Protein AF-A0A1G2UG38-F1 (afdb_monomer)

Foldseek 3Di:
DPPPVVVVVVVVVVVVVVLVVVCVPVLSVLVVVLVVLVVVLVVQDPPVVLVVVCVPDPDNVVSVVVVLVPDDPVNNVSVVVNVVSVVVNVVVVVVVVVVVVVVD

Sequence (104 aa):
MINLTMKSRIMFGVYLVCFMRKLKNPFIAESFVLLVLASVLIYFVSIPSVLINMSTSESFYSYFMSAFFDTELLVQSSVVLTAVTILFFVRNISLYTVLRQRLN

Secondary structure (DSSP, 8-state):
--HHHHHHHHHHHHHHHHHHHHTTSHHHHHHHHHHHHHHHHHHHS-HHHHHHHHHH-S-HHHHHHHHHHTS-HHHHHHHHHHHHHHHHHHHHHHHHHHHHHHH-

Organism: NCBI:txid1802769

Structure (mmCIF, N/CA/C/O backbone):
data_AF-A0A1G2UG38-F1
#
_entry.id   AF-A0A1G2UG38-F1
#
loop_
_atom_site.group_PDB
_atom_site.id
_atom_site.type_symbol
_atom_site.label_atom_id
_atom_site.label_alt_id
_atom_site.label_comp_id
_atom_site.label_asym_id
_atom_site.label_entity_id
_atom_site.label_seq_id
_atom_site.pdbx_PDB_ins_code
_atom_site.Cartn_x
_atom_site.Cartn_y
_atom_site.Cartn_z
_atom_site.occupancy
_atom_site.B_iso_or_equiv
_atom_site.auth_seq_id
_atom_site.auth_comp_id
_atom_site.auth_asym_id
_atom_site.auth_atom_id
_atom_site.pdbx_PDB_model_num
ATOM 1 N N . MET A 1 1 ? 15.444 -13.333 37.230 1.00 49.00 1 MET A N 1
ATOM 2 C CA . MET A 1 1 ? 15.373 -12.936 35.800 1.00 49.00 1 MET A CA 1
ATOM 3 C C . MET A 1 1 ? 14.108 -13.396 35.049 1.00 49.00 1 MET A C 1
ATOM 5 O O . MET A 1 1 ? 13.982 -13.075 33.879 1.00 49.00 1 MET A O 1
ATOM 9 N N . ILE A 1 2 ? 13.125 -14.048 35.693 1.00 53.47 2 ILE A N 1
ATOM 10 C CA . ILE A 1 2 ? 11.905 -14.589 35.037 1.00 53.47 2 ILE A CA 1
ATOM 11 C C . ILE A 1 2 ? 10.775 -13.538 34.880 1.00 53.47 2 ILE A C 1
ATOM 13 O O . ILE A 1 2 ? 9.844 -13.706 34.100 1.00 53.47 2 ILE A O 1
ATOM 17 N N . ASN A 1 3 ? 10.873 -12.403 35.580 1.00 61.34 3 ASN A N 1
ATOM 18 C CA . ASN A 1 3 ? 9.794 -11.411 35.673 1.00 61.34 3 ASN A CA 1
ATOM 19 C C . ASN A 1 3 ? 9.655 -10.516 34.414 1.00 61.34 3 ASN A C 1
ATOM 21 O O . ASN A 1 3 ? 8.554 -10.141 34.020 1.00 61.34 3 ASN A O 1
ATOM 25 N N . LEU A 1 4 ? 10.761 -10.210 33.724 1.00 63.59 4 LEU A N 1
ATOM 26 C CA . LEU A 1 4 ? 10.756 -9.305 32.562 1.00 63.59 4 LEU A CA 1
ATOM 27 C C . LEU A 1 4 ? 10.068 -9.911 31.326 1.00 63.59 4 LEU A C 1
ATOM 29 O O . LEU A 1 4 ? 9.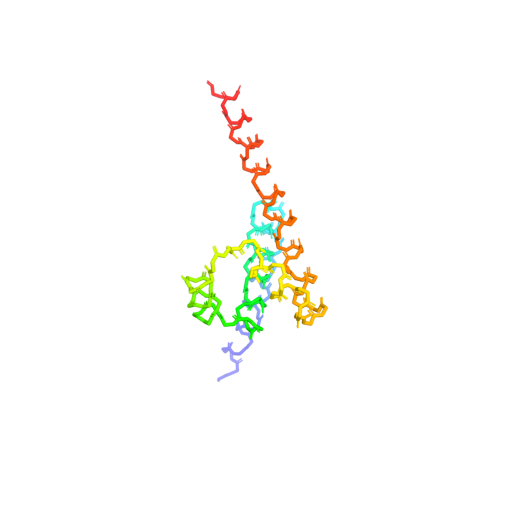329 -9.215 30.629 1.00 63.59 4 LEU A O 1
ATOM 33 N N . THR A 1 5 ? 10.262 -11.207 31.074 1.00 69.88 5 THR A N 1
ATOM 34 C CA . THR A 1 5 ? 9.689 -11.902 29.910 1.00 69.88 5 THR A CA 1
ATOM 35 C C . THR A 1 5 ? 8.183 -12.132 30.057 1.00 69.88 5 THR A C 1
ATOM 37 O O . THR A 1 5 ? 7.440 -11.926 29.096 1.00 69.88 5 THR A O 1
ATOM 40 N N . MET A 1 6 ? 7.702 -12.468 31.261 1.00 71.75 6 MET A N 1
ATOM 41 C CA . MET A 1 6 ? 6.262 -12.548 31.548 1.00 71.75 6 MET A CA 1
ATOM 42 C C . MET A 1 6 ? 5.576 -11.182 31.457 1.00 71.75 6 MET A C 1
ATOM 44 O O . MET A 1 6 ? 4.547 -11.055 30.794 1.00 71.75 6 MET A O 1
ATOM 48 N N . LYS A 1 7 ? 6.162 -10.142 32.066 1.00 72.06 7 LYS A N 1
ATOM 49 C CA . LYS A 1 7 ? 5.617 -8.777 32.029 1.00 72.06 7 LYS A CA 1
ATOM 50 C C . LYS A 1 7 ? 5.512 -8.239 30.596 1.00 72.06 7 LYS A C 1
ATOM 52 O O . LYS A 1 7 ? 4.511 -7.614 30.257 1.00 72.06 7 LYS A O 1
ATOM 57 N N . SER A 1 8 ? 6.504 -8.529 29.749 1.00 76.94 8 SER A N 1
ATOM 58 C CA . SER A 1 8 ? 6.496 -8.177 28.321 1.00 76.94 8 SER A CA 1
ATOM 59 C C . SER A 1 8 ? 5.338 -8.837 27.558 1.00 76.94 8 SER A C 1
ATOM 61 O O . SER A 1 8 ? 4.585 -8.147 26.872 1.00 76.94 8 SER A O 1
ATOM 63 N N . ARG A 1 9 ? 5.115 -10.147 27.742 1.00 78.31 9 ARG A N 1
ATOM 64 C CA . ARG A 1 9 ? 3.991 -10.860 27.105 1.00 78.31 9 ARG A CA 1
ATOM 65 C C . ARG A 1 9 ? 2.627 -10.312 27.522 1.00 78.31 9 ARG A C 1
ATOM 67 O O . ARG A 1 9 ? 1.760 -10.133 26.670 1.00 78.31 9 ARG A O 1
ATOM 74 N N . ILE A 1 10 ? 2.442 -10.020 28.811 1.00 81.31 10 ILE A N 1
ATOM 75 C CA . ILE A 1 10 ? 1.187 -9.448 29.320 1.00 81.31 10 ILE A CA 1
ATOM 76 C C . ILE A 1 10 ? 0.968 -8.047 28.735 1.00 81.31 10 ILE A C 1
ATOM 78 O O . ILE A 1 10 ? -0.126 -7.750 28.257 1.00 81.31 10 ILE A O 1
ATOM 82 N N . MET A 1 11 ? 2.007 -7.205 28.698 1.00 85.00 11 MET A N 1
ATOM 83 C CA . MET A 1 11 ? 1.909 -5.878 28.085 1.00 85.00 11 MET A CA 1
ATOM 84 C C . MET A 1 11 ? 1.586 -5.942 26.593 1.00 85.00 11 MET A C 1
ATOM 86 O O . MET A 1 11 ? 0.740 -5.177 26.138 1.00 8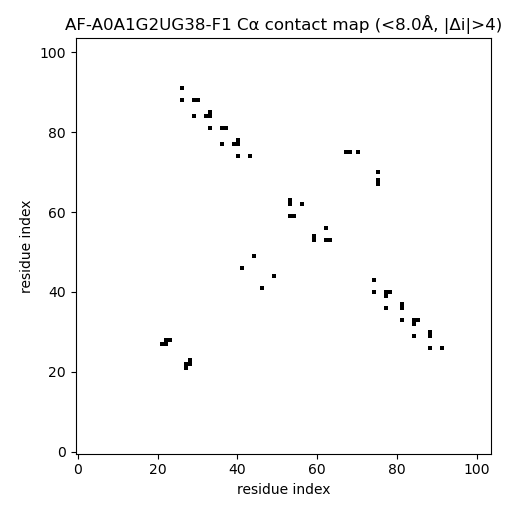5.00 11 MET A O 1
ATOM 90 N N . PHE A 1 12 ? 2.183 -6.871 25.842 1.00 84.75 12 PHE A N 1
ATOM 91 C CA . PHE A 1 12 ? 1.843 -7.075 24.434 1.00 84.75 12 PHE A CA 1
ATOM 92 C C . PHE A 1 12 ? 0.352 -7.386 24.255 1.00 84.75 12 PHE A C 1
ATOM 94 O O . PHE A 1 12 ? -0.300 -6.754 23.431 1.00 84.75 12 PHE A O 1
ATOM 101 N N . GLY A 1 13 ? -0.217 -8.272 25.081 1.00 83.06 13 GLY A N 1
ATOM 102 C CA . GLY A 1 13 ? -1.652 -8.575 25.058 1.00 83.06 13 GLY A CA 1
ATOM 103 C C . GLY A 1 13 ? -2.537 -7.355 25.345 1.00 83.06 13 GLY A C 1
ATOM 104 O O . GLY A 1 13 ? -3.503 -7.109 24.623 1.00 83.06 13 GLY A O 1
ATOM 105 N N . VAL A 1 14 ? -2.185 -6.542 26.347 1.00 85.44 14 VAL A N 1
ATOM 106 C CA . VAL A 1 14 ?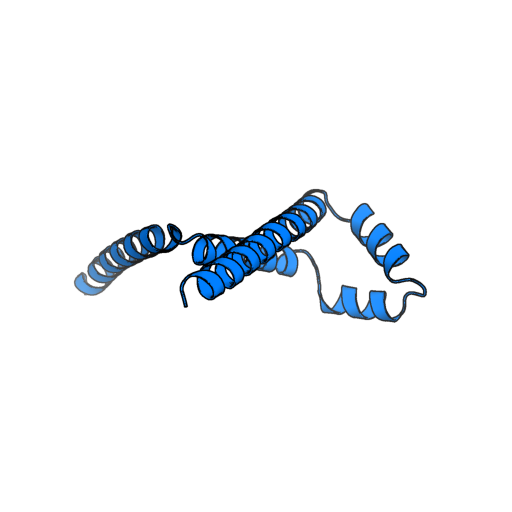 -2.918 -5.303 26.674 1.00 85.44 14 VAL A CA 1
ATOM 107 C C . VAL A 1 14 ? -2.840 -4.291 25.528 1.00 85.44 14 VAL A C 1
ATOM 109 O O . VAL A 1 14 ? -3.859 -3.699 25.161 1.00 85.44 14 VAL A O 1
ATOM 112 N N . TYR A 1 15 ? -1.663 -4.119 24.920 1.00 87.25 15 TYR A N 1
ATOM 113 C CA . TYR A 1 15 ? -1.500 -3.253 23.754 1.00 87.25 15 TYR A CA 1
ATOM 114 C C . TYR A 1 15 ? -2.298 -3.752 22.553 1.00 87.25 15 TYR A C 1
ATOM 116 O O . TYR A 1 15 ? -2.943 -2.943 21.893 1.00 87.25 15 TYR A O 1
ATOM 124 N N . LEU A 1 16 ? -2.327 -5.063 22.312 1.00 83.56 16 LEU A N 1
ATOM 125 C CA . LEU A 1 16 ? -3.078 -5.672 21.216 1.00 83.56 16 LEU A CA 1
ATOM 126 C C . LEU A 1 16 ? -4.585 -5.432 21.388 1.00 83.56 16 LEU A C 1
ATOM 128 O O . LEU A 1 16 ? -5.242 -4.954 20.467 1.00 83.56 16 LEU A O 1
ATOM 132 N N . VAL A 1 17 ? -5.130 -5.632 22.592 1.00 84.81 17 VAL A N 1
ATOM 133 C CA . VAL A 1 17 ? -6.546 -5.339 22.890 1.00 84.81 17 VAL A CA 1
ATOM 134 C C . VAL A 1 17 ? -6.859 -3.845 22.747 1.00 84.81 17 VAL A C 1
ATOM 136 O O . VAL A 1 17 ? -7.891 -3.477 22.181 1.00 84.81 17 VAL A O 1
ATOM 139 N N . CYS A 1 18 ? -5.979 -2.964 23.229 1.00 80.12 18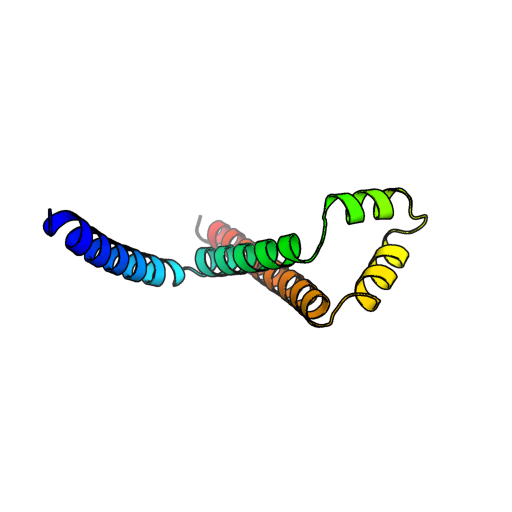 CYS A N 1
ATOM 140 C CA . CYS A 1 18 ? -6.134 -1.516 23.069 1.00 80.12 18 CYS A CA 1
ATOM 141 C C . CYS A 1 18 ? -6.104 -1.100 21.587 1.00 80.12 18 CYS A C 1
ATOM 143 O O . CYS A 1 18 ? -6.930 -0.300 21.145 1.00 80.12 18 CYS A O 1
ATOM 145 N N . PHE A 1 19 ? -5.209 -1.698 20.801 1.00 77.69 19 PHE A N 1
ATOM 146 C CA . PHE A 1 19 ? -5.110 -1.502 19.359 1.00 77.69 19 PHE A CA 1
ATOM 147 C C . PHE A 1 19 ? -6.383 -1.962 18.636 1.00 77.69 19 PHE A C 1
ATOM 149 O O . PHE A 1 19 ? -6.967 -1.185 17.882 1.00 77.69 19 PHE A O 1
ATOM 156 N N . MET A 1 20 ? -6.902 -3.154 18.952 1.00 77.94 20 MET A N 1
ATOM 157 C CA . MET A 1 20 ? -8.173 -3.644 18.401 1.00 77.94 20 MET A CA 1
ATOM 158 C C . MET A 1 20 ? -9.357 -2.729 18.731 1.00 77.94 20 MET A C 1
ATOM 160 O O . MET A 1 20 ? -10.250 -2.550 17.907 1.00 77.94 20 MET A O 1
ATOM 164 N N . ARG A 1 21 ? -9.372 -2.102 19.913 1.00 75.81 21 ARG A N 1
ATOM 165 C CA . ARG A 1 21 ? -10.400 -1.106 20.257 1.00 75.81 21 ARG A CA 1
ATOM 166 C C . ARG A 1 21 ? -10.271 0.170 19.427 1.00 75.81 21 ARG A C 1
ATOM 168 O O . ARG A 1 21 ? -11.294 0.720 19.031 1.00 75.81 21 ARG A O 1
ATOM 175 N N . LYS A 1 22 ? -9.050 0.628 19.136 1.00 68.94 22 LYS A N 1
ATOM 176 C CA . LYS A 1 22 ? -8.804 1.806 18.286 1.00 68.94 22 LYS A CA 1
ATOM 177 C C . LYS A 1 22 ? -9.132 1.560 16.812 1.00 68.94 22 LYS A C 1
ATOM 179 O O . LYS A 1 22 ? -9.605 2.480 16.156 1.00 68.94 22 LYS A O 1
ATOM 184 N N . LEU A 1 23 ? -8.986 0.326 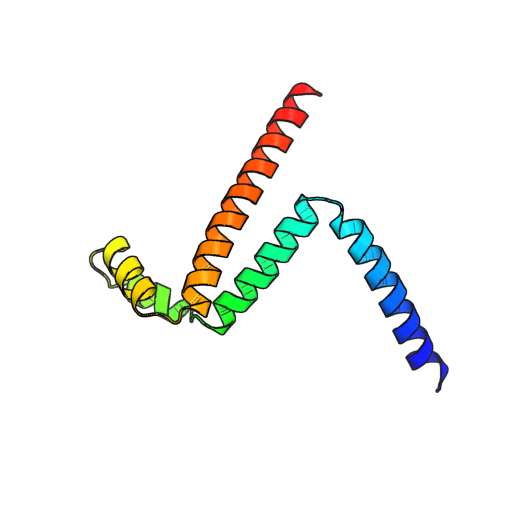16.325 1.00 67.88 23 LEU A N 1
ATOM 185 C CA . LEU A 1 23 ? -9.411 -0.078 14.978 1.00 67.88 23 LEU A CA 1
ATOM 186 C C . LEU A 1 23 ? -10.927 0.046 14.739 1.00 67.88 23 LEU A C 1
ATOM 188 O O . LEU A 1 23 ? -11.359 0.016 13.595 1.00 67.88 23 LEU A O 1
ATOM 192 N N . LYS A 1 24 ? -11.747 0.242 15.783 1.00 73.00 24 LYS A N 1
ATOM 193 C CA . LYS A 1 24 ? -13.170 0.586 15.607 1.00 73.00 24 LYS A CA 1
ATOM 194 C C . LYS A 1 24 ? -13.383 1.970 14.993 1.00 73.00 24 LYS A C 1
ATOM 196 O O . LYS A 1 24 ? -14.471 2.242 14.496 1.00 73.00 24 LYS A O 1
ATOM 201 N N . ASN A 1 25 ? -12.385 2.853 15.052 1.00 76.88 25 ASN A N 1
ATOM 202 C CA . ASN A 1 25 ? -12.449 4.130 14.359 1.00 76.88 25 ASN A CA 1
ATOM 203 C C . ASN A 1 25 ? -12.122 3.902 12.868 1.00 76.88 25 ASN A C 1
ATOM 205 O O . ASN A 1 25 ? -10.997 3.476 12.580 1.00 76.88 25 ASN A O 1
ATOM 209 N N . PRO A 1 26 ? -13.047 4.207 11.935 1.00 75.69 26 PRO A N 1
ATOM 210 C CA . PRO A 1 26 ? -12.844 3.973 10.504 1.00 75.69 26 PRO A CA 1
ATOM 211 C C . PRO A 1 26 ? -11.576 4.650 9.978 1.00 75.69 26 PRO A C 1
ATOM 213 O O . PRO A 1 26 ? -10.839 4.040 9.213 1.00 75.69 26 PRO A O 1
ATOM 216 N N . PHE A 1 27 ? -11.232 5.841 10.481 1.00 78.12 27 PHE A N 1
ATOM 217 C CA . PHE A 1 27 ? -10.006 6.536 10.081 1.00 78.12 27 PHE A CA 1
ATOM 218 C C . PHE A 1 27 ? -8.736 5.763 10.443 1.00 78.12 27 PHE A C 1
A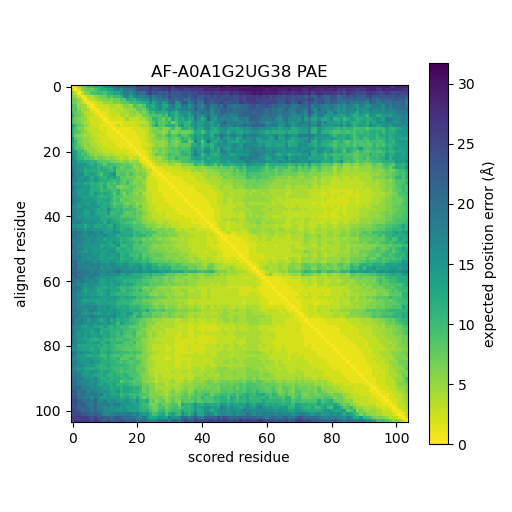TOM 220 O O . PHE A 1 27 ? -7.797 5.708 9.651 1.00 78.12 27 PHE A O 1
ATOM 227 N N . ILE A 1 28 ? -8.695 5.164 11.638 1.00 82.00 28 ILE A N 1
ATOM 228 C CA . ILE A 1 28 ? -7.523 4.416 12.113 1.00 82.00 28 ILE A CA 1
ATOM 229 C C . ILE A 1 28 ? -7.400 3.101 11.341 1.00 82.00 28 ILE A C 1
ATOM 231 O O . ILE A 1 28 ? -6.296 2.731 10.949 1.00 82.00 28 ILE A O 1
ATOM 235 N N . ALA A 1 29 ? -8.521 2.421 11.092 1.00 82.06 29 ALA A N 1
ATOM 236 C CA . ALA A 1 29 ? -8.547 1.196 10.302 1.00 82.06 29 ALA A CA 1
ATOM 237 C C . ALA A 1 29 ? -8.091 1.432 8.855 1.00 82.06 29 ALA A C 1
ATOM 239 O O . ALA A 1 29 ? -7.209 0.727 8.375 1.00 82.06 29 ALA A O 1
ATOM 240 N N . GLU A 1 30 ? -8.625 2.451 8.182 1.00 84.62 30 GLU A N 1
ATOM 241 C CA . GLU A 1 30 ? -8.269 2.765 6.793 1.00 84.62 30 GLU A CA 1
ATOM 242 C C . GLU A 1 30 ? -6.816 3.215 6.660 1.00 84.62 30 GLU A C 1
ATOM 244 O O . GLU A 1 30 ? -6.105 2.742 5.777 1.00 84.62 30 GLU A O 1
ATOM 249 N N . SER A 1 31 ? -6.336 4.047 7.590 1.00 87.44 31 SER A N 1
ATOM 250 C CA . SER A 1 31 ? -4.927 4.461 7.625 1.00 87.44 31 SER A CA 1
ATOM 251 C C . SER A 1 31 ? -3.994 3.266 7.821 1.00 87.44 31 SER A C 1
ATOM 253 O O . SER A 1 31 ? -2.940 3.190 7.194 1.00 87.44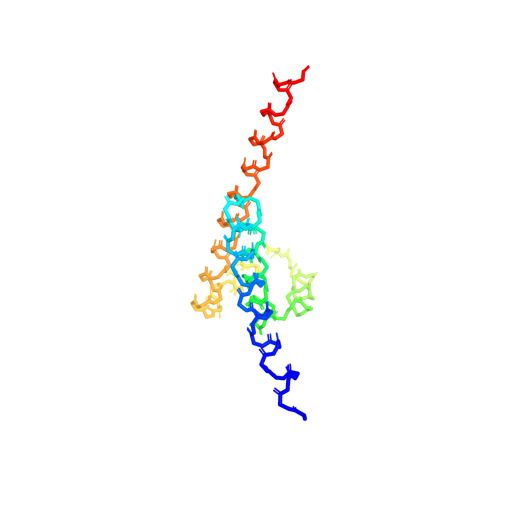 31 SER A O 1
ATOM 255 N N . PHE A 1 32 ? -4.378 2.314 8.676 1.00 88.31 32 PHE A N 1
ATOM 256 C CA . PHE A 1 32 ? -3.603 1.097 8.895 1.00 88.31 32 PHE A CA 1
ATOM 257 C C . PHE A 1 32 ? -3.569 0.214 7.643 1.00 88.31 32 PHE A C 1
ATOM 259 O O . PHE A 1 32 ? -2.494 -0.225 7.245 1.00 88.31 32 PHE A O 1
ATOM 266 N N . VAL A 1 33 ? -4.714 0.001 6.986 1.00 89.69 33 VAL A N 1
ATOM 267 C CA . VAL A 1 33 ? -4.789 -0.764 5.729 1.00 89.69 33 VAL A CA 1
ATOM 268 C C . VAL A 1 33 ? -3.931 -0.118 4.642 1.00 89.69 33 VAL A C 1
ATOM 270 O O . VAL A 1 33 ? -3.154 -0.818 3.997 1.00 89.69 33 VAL A O 1
ATOM 273 N N . LEU A 1 34 ? -4.000 1.207 4.482 1.00 91.06 34 LEU A N 1
ATOM 274 C CA . LEU A 1 34 ? -3.160 1.942 3.532 1.00 91.06 34 LEU A CA 1
ATOM 275 C C . LEU A 1 34 ? -1.670 1.772 3.832 1.00 91.06 34 LEU A C 1
ATOM 277 O O . LEU A 1 34 ? -0.883 1.578 2.911 1.00 91.06 34 LEU A O 1
ATOM 281 N N . LEU A 1 35 ? -1.278 1.802 5.107 1.00 92.12 35 LEU A N 1
ATOM 282 C CA . LEU A 1 35 ? 0.113 1.609 5.513 1.00 92.12 35 LEU A CA 1
ATOM 283 C C . LEU A 1 35 ? 0.598 0.194 5.171 1.00 92.12 35 LEU A C 1
ATOM 285 O O . LEU A 1 35 ? 1.681 0.040 4.606 1.00 92.12 35 LEU A O 1
ATOM 289 N N . VAL A 1 36 ? -0.214 -0.833 5.444 1.00 92.69 36 VAL A N 1
ATOM 290 C CA . VAL A 1 36 ? 0.111 -2.216 5.066 1.00 92.69 36 VAL A CA 1
ATOM 291 C C . VAL A 1 36 ? 0.252 -2.339 3.549 1.00 92.69 36 VAL A C 1
ATOM 293 O O . VAL A 1 36 ? 1.275 -2.833 3.081 1.00 92.69 36 VAL A O 1
ATOM 296 N N . LEU A 1 37 ? -0.707 -1.837 2.770 1.00 92.00 37 LEU A N 1
ATOM 297 C CA . LEU A 1 37 ? -0.647 -1.899 1.306 1.00 92.00 37 LEU A CA 1
ATOM 298 C C . LEU A 1 37 ? 0.562 -1.149 0.737 1.00 92.00 37 LEU A C 1
ATOM 300 O O . LEU A 1 37 ? 1.267 -1.684 -0.116 1.00 92.00 37 LEU A O 1
ATOM 304 N N . ALA A 1 38 ? 0.866 0.040 1.260 1.00 90.38 38 ALA A N 1
ATOM 305 C CA . ALA A 1 38 ? 2.052 0.797 0.875 1.00 90.38 38 ALA A CA 1
ATOM 306 C C . ALA A 1 38 ? 3.342 0.019 1.173 1.00 90.38 38 ALA A C 1
ATOM 308 O O . ALA A 1 38 ? 4.232 -0.032 0.328 1.00 90.38 38 ALA A O 1
ATOM 309 N N . SER A 1 39 ? 3.434 -0.634 2.337 1.00 91.62 39 SER A N 1
ATOM 310 C CA . SER A 1 39 ? 4.605 -1.447 2.689 1.00 91.62 39 SER A CA 1
ATOM 311 C C . SER A 1 39 ? 4.791 -2.646 1.755 1.00 91.62 39 SER A C 1
ATOM 313 O O . SER A 1 39 ? 5.913 -2.927 1.340 1.00 91.62 39 SER A O 1
ATOM 315 N N . VAL A 1 40 ? 3.693 -3.300 1.358 1.00 90.44 40 VAL A N 1
ATOM 316 C CA . VAL A 1 40 ? 3.710 -4.391 0.377 1.00 90.44 40 VAL A CA 1
ATOM 317 C C . VAL A 1 40 ? 4.180 -3.868 -0.978 1.00 90.44 40 VAL A C 1
ATOM 319 O O . VAL A 1 40 ? 5.095 -4.433 -1.565 1.00 90.44 40 VAL A O 1
ATOM 322 N N . LEU A 1 41 ? 3.619 -2.758 -1.462 1.00 89.75 41 LEU A N 1
ATOM 323 C CA . LEU A 1 41 ? 4.011 -2.184 -2.750 1.00 89.75 41 LEU A CA 1
ATOM 324 C C . LEU A 1 41 ? 5.485 -1.769 -2.783 1.00 89.75 41 LEU A C 1
ATOM 326 O O . LEU A 1 41 ? 6.160 -2.066 -3.759 1.00 89.75 41 LEU A O 1
ATOM 330 N N . ILE A 1 42 ? 6.005 -1.154 -1.719 1.00 90.75 42 ILE A N 1
ATOM 331 C CA . ILE A 1 42 ? 7.422 -0.761 -1.629 1.00 90.75 42 ILE A CA 1
ATOM 332 C C . ILE A 1 42 ? 8.350 -1.983 -1.625 1.00 90.75 42 ILE A C 1
ATOM 334 O O . ILE A 1 42 ? 9.467 -1.903 -2.129 1.00 90.75 42 ILE A O 1
ATOM 338 N N . TYR A 1 43 ? 7.903 -3.112 -1.071 1.00 90.06 43 TYR A N 1
ATOM 339 C CA . TYR A 1 43 ? 8.681 -4.349 -1.078 1.00 90.06 43 TYR A CA 1
ATOM 340 C C . TYR A 1 43 ? 8.828 -4.935 -2.490 1.00 90.06 43 TYR A C 1
ATOM 342 O O . TYR A 1 43 ? 9.908 -5.393 -2.853 1.00 90.06 43 TYR A O 1
ATOM 350 N N . PHE A 1 44 ? 7.758 -4.905 -3.289 1.00 87.75 44 PHE A N 1
ATOM 351 C CA . PHE A 1 44 ? 7.749 -5.481 -4.639 1.00 87.75 44 PHE A CA 1
ATOM 352 C C . PHE A 1 44 ? 8.176 -4.502 -5.738 1.00 87.75 44 PHE A C 1
ATOM 354 O O . PHE A 1 44 ? 8.633 -4.929 -6.796 1.00 87.75 44 PHE A O 1
ATOM 361 N N . VAL A 1 45 ? 8.020 -3.195 -5.519 1.00 87.88 45 VAL A N 1
ATOM 362 C CA . VAL A 1 45 ? 8.211 -2.165 -6.543 1.00 87.88 45 VAL A CA 1
ATOM 363 C C . VAL A 1 45 ? 9.236 -1.132 -6.085 1.00 87.88 45 VAL A C 1
ATOM 365 O O . VAL A 1 45 ? 9.052 -0.418 -5.099 1.00 87.88 45 VAL A O 1
ATOM 368 N N . SER A 1 46 ? 10.304 -0.991 -6.870 1.00 89.69 46 SER A N 1
ATOM 369 C CA . SER A 1 46 ? 11.324 0.041 -6.670 1.00 89.69 46 SER A CA 1
ATOM 370 C C . SER A 1 46 ? 10.804 1.416 -7.102 1.00 89.69 46 SER A C 1
ATOM 372 O O . SER A 1 46 ? 10.754 1.729 -8.294 1.00 89.69 46 SER A O 1
ATOM 374 N N . ILE A 1 47 ? 10.463 2.266 -6.127 1.00 86.75 47 ILE A N 1
ATOM 375 C CA . ILE A 1 47 ? 10.038 3.656 -6.372 1.00 86.75 47 ILE A CA 1
ATOM 376 C C . ILE A 1 47 ? 11.070 4.438 -7.209 1.00 86.75 47 ILE A C 1
ATOM 378 O O . ILE A 1 47 ? 10.657 5.071 -8.182 1.00 86.75 47 ILE A O 1
ATOM 382 N N . PRO A 1 48 ? 12.390 4.400 -6.916 1.00 88.81 48 PRO A N 1
ATOM 383 C CA . PRO A 1 48 ? 13.370 5.144 -7.709 1.00 88.81 48 PRO A CA 1
ATOM 384 C C . PRO A 1 48 ? 13.384 4.728 -9.182 1.00 88.81 48 PRO A C 1
ATOM 386 O O . PRO A 1 48 ? 13.422 5.584 -10.061 1.00 88.81 48 PRO A O 1
ATOM 389 N N . SER A 1 49 ? 13.298 3.424 -9.458 1.00 88.62 49 SER A N 1
ATOM 390 C CA . SER A 1 49 ? 13.276 2.897 -10.826 1.00 88.62 49 SER A CA 1
ATOM 391 C C . SER A 1 49 ? 12.027 3.349 -11.576 1.00 88.62 49 SER A C 1
ATOM 393 O O . SER A 1 49 ? 12.125 3.788 -12.719 1.00 88.62 49 SER A O 1
ATOM 395 N N . VAL A 1 50 ? 10.864 3.304 -10.915 1.00 88.94 50 VAL A N 1
ATOM 396 C CA . VAL A 1 50 ? 9.607 3.786 -11.497 1.00 88.94 50 VAL A CA 1
ATOM 397 C C . VAL A 1 50 ? 9.695 5.274 -11.816 1.00 88.94 50 VAL A C 1
ATOM 399 O O . VAL A 1 50 ? 9.340 5.659 -12.921 1.00 88.94 50 VAL A O 1
ATOM 402 N N . LEU A 1 51 ? 10.201 6.104 -10.900 1.00 90.12 51 LEU A N 1
ATOM 403 C CA . LEU A 1 51 ? 10.307 7.552 -11.109 1.00 90.12 51 LEU A CA 1
ATOM 404 C C . LEU A 1 51 ? 11.273 7.916 -12.240 1.00 90.12 51 LEU A C 1
ATOM 406 O O . LEU A 1 51 ? 10.939 8.765 -13.065 1.00 90.12 51 LEU A O 1
ATOM 410 N N . ILE A 1 52 ? 12.438 7.265 -12.312 1.00 91.38 52 ILE A N 1
ATOM 411 C CA . ILE A 1 52 ? 13.421 7.506 -13.378 1.00 91.38 52 ILE A CA 1
ATOM 412 C C . ILE A 1 52 ? 12.820 7.138 -14.738 1.00 91.38 52 ILE A C 1
ATOM 414 O O . ILE A 1 52 ? 12.808 7.974 -15.637 1.00 91.38 52 ILE A O 1
ATOM 418 N N . ASN A 1 53 ? 12.253 5.939 -14.870 1.00 89.75 53 ASN A N 1
ATOM 419 C CA . ASN A 1 53 ? 11.660 5.474 -16.128 1.00 89.75 53 ASN A CA 1
ATOM 420 C C . ASN A 1 53 ? 10.410 6.271 -16.525 1.00 89.75 53 ASN A C 1
ATOM 422 O O . ASN A 1 53 ? 10.146 6.496 -17.702 1.00 89.75 53 ASN A O 1
ATOM 426 N N . MET A 1 54 ? 9.641 6.730 -15.540 1.00 89.31 54 MET A N 1
ATOM 427 C CA . MET A 1 54 ? 8.487 7.585 -15.776 1.00 89.31 54 MET A CA 1
ATOM 428 C C . MET A 1 54 ? 8.919 8.969 -16.272 1.00 89.31 54 MET A C 1
ATOM 430 O O . MET A 1 54 ? 8.276 9.507 -17.165 1.00 89.31 54 MET A O 1
ATOM 434 N N . SER A 1 55 ? 10.013 9.526 -15.740 1.00 88.50 55 SER A N 1
ATOM 435 C CA . SER A 1 55 ? 10.545 10.834 -16.152 1.00 88.50 55 SER A CA 1
ATOM 436 C C . SER A 1 55 ? 11.159 10.847 -17.554 1.00 88.50 55 SER A C 1
ATOM 438 O O . SER A 1 55 ? 11.191 11.893 -18.195 1.00 88.50 55 SER A O 1
ATOM 440 N N . THR A 1 56 ? 11.638 9.695 -18.027 1.00 88.75 56 THR A N 1
ATOM 441 C CA . THR A 1 56 ? 12.224 9.527 -19.363 1.00 88.75 56 THR A CA 1
ATOM 442 C C . THR A 1 56 ? 11.208 9.070 -20.409 1.00 88.75 56 THR A C 1
ATOM 444 O O . THR A 1 56 ? 11.521 9.081 -21.597 1.00 88.75 56 THR A O 1
ATOM 447 N N . SER A 1 57 ? 9.998 8.689 -19.992 1.00 87.62 57 SER A N 1
ATOM 448 C CA . SER A 1 57 ? 8.918 8.303 -20.897 1.00 87.62 57 SER A CA 1
ATOM 449 C C . SER A 1 57 ? 8.273 9.520 -21.561 1.00 87.62 57 SER A C 1
ATOM 451 O O . SER A 1 57 ? 7.971 10.515 -20.906 1.00 87.62 57 SER A O 1
ATOM 453 N N . GLU A 1 58 ? 7.967 9.402 -22.854 1.00 86.94 58 GLU A N 1
ATOM 454 C CA . GLU A 1 58 ? 7.212 10.411 -23.608 1.00 86.94 58 GLU A CA 1
ATOM 455 C C . GLU A 1 58 ? 5.770 10.573 -23.098 1.00 86.94 58 GLU A C 1
ATOM 457 O O . GLU A 1 58 ? 5.185 11.652 -23.191 1.00 86.94 58 GLU A O 1
ATOM 462 N N . SER A 1 59 ? 5.179 9.506 -22.546 1.00 90.50 59 SER A N 1
ATOM 463 C CA . SER A 1 59 ? 3.815 9.521 -22.018 1.00 90.50 59 SER A CA 1
ATOM 464 C C . SER A 1 59 ? 3.709 8.727 -20.724 1.00 90.50 59 SER A C 1
ATOM 466 O O . SER A 1 59 ? 3.828 7.496 -20.698 1.00 90.50 59 SER A O 1
ATOM 468 N N . PHE A 1 60 ? 3.381 9.444 -19.648 1.00 88.88 60 PHE A N 1
ATOM 469 C CA . PHE A 1 60 ? 3.134 8.879 -18.323 1.00 88.88 60 PHE A CA 1
ATOM 470 C C . PHE A 1 60 ? 2.075 7.777 -18.334 1.00 88.88 60 PHE A C 1
ATOM 472 O O . PHE A 1 60 ? 2.242 6.755 -17.674 1.00 88.88 60 PHE A O 1
ATOM 479 N N . TYR A 1 61 ? 1.005 7.968 -19.107 1.00 89.50 61 TYR A N 1
ATOM 480 C CA . TYR A 1 61 ? -0.077 6.995 -19.205 1.00 89.50 61 TYR A CA 1
ATOM 481 C C . TYR A 1 61 ? 0.377 5.708 -19.896 1.00 89.50 61 TYR A C 1
ATOM 483 O O . TYR A 1 61 ? 0.101 4.617 -19.404 1.00 89.50 61 TYR A O 1
ATOM 491 N N . SER A 1 62 ? 1.104 5.829 -21.011 1.00 89.75 62 SER A N 1
ATOM 492 C CA . SER A 1 62 ? 1.597 4.662 -21.752 1.00 89.75 62 SER A CA 1
ATOM 493 C C . SER A 1 62 ? 2.582 3.834 -20.925 1.00 89.75 62 SER A C 1
ATOM 495 O O . SER A 1 62 ? 2.460 2.612 -20.865 1.00 89.75 62 SER A O 1
ATOM 497 N N . TYR A 1 63 ? 3.485 4.508 -20.205 1.00 91.94 63 TYR A N 1
ATOM 498 C CA . TYR A 1 63 ? 4.425 3.865 -19.296 1.00 91.94 63 TYR A CA 1
ATOM 499 C C . TYR A 1 63 ? 3.703 3.174 -18.141 1.00 91.94 63 TYR A C 1
ATOM 501 O O . TYR A 1 63 ? 3.981 2.012 -17.861 1.00 91.94 63 TYR A O 1
ATOM 509 N N . PHE A 1 64 ? 2.745 3.857 -17.504 1.00 90.44 64 PHE A N 1
ATOM 510 C CA . PHE A 1 64 ? 1.952 3.266 -16.431 1.00 90.44 64 PHE A CA 1
ATOM 511 C C . PHE A 1 64 ? 1.215 2.014 -16.904 1.00 90.44 64 PHE A C 1
ATOM 513 O O . PHE A 1 64 ? 1.266 0.997 -16.223 1.00 90.44 64 PHE A O 1
ATOM 520 N N . MET A 1 65 ? 0.565 2.067 -18.069 1.00 92.94 65 MET A N 1
ATOM 521 C CA . MET A 1 65 ? -0.163 0.917 -18.599 1.00 92.94 65 MET A CA 1
ATOM 522 C C . MET A 1 65 ? 0.769 -0.251 -18.919 1.00 92.94 65 MET A C 1
ATOM 524 O O . MET A 1 65 ? 0.486 -1.361 -18.480 1.00 92.94 65 MET A O 1
ATOM 528 N N . SER A 1 66 ? 1.895 -0.015 -19.600 1.00 91.06 66 SER A N 1
ATOM 529 C CA . SER A 1 66 ? 2.890 -1.069 -19.863 1.00 91.06 66 SER A CA 1
ATOM 530 C C . SER A 1 66 ? 3.403 -1.678 -18.560 1.00 91.06 66 SER A C 1
ATOM 532 O O . SER A 1 66 ? 3.286 -2.880 -18.355 1.00 91.06 66 SER A O 1
ATOM 534 N N . ALA A 1 67 ? 3.868 -0.847 -17.623 1.00 89.88 67 ALA A N 1
ATOM 535 C CA . ALA A 1 67 ? 4.381 -1.314 -16.340 1.00 89.88 67 ALA A CA 1
ATOM 536 C C . ALA A 1 67 ? 3.317 -2.058 -15.516 1.00 89.88 67 ALA A C 1
ATOM 538 O O . ALA A 1 67 ? 3.631 -3.026 -14.834 1.00 89.88 67 ALA A O 1
ATOM 539 N N . PHE A 1 68 ? 2.052 -1.638 -15.575 1.00 91.50 68 PHE A N 1
ATOM 540 C CA . PHE A 1 68 ? 0.965 -2.321 -14.884 1.00 91.50 68 PHE A CA 1
ATOM 541 C C . PHE A 1 68 ? 0.695 -3.701 -15.494 1.00 91.50 68 PHE A C 1
ATOM 543 O O . PHE A 1 68 ? 0.677 -4.687 -14.758 1.00 91.50 68 PHE A O 1
ATOM 550 N N . PHE A 1 69 ? 0.545 -3.802 -16.817 1.00 92.56 69 PHE A N 1
ATOM 551 C CA . PHE A 1 69 ? 0.267 -5.079 -17.485 1.00 92.56 69 PHE A CA 1
ATOM 552 C C . PHE A 1 69 ? 1.428 -6.076 -17.400 1.00 92.56 69 PHE A C 1
ATOM 554 O O . PHE A 1 69 ? 1.171 -7.274 -17.297 1.00 92.56 69 PHE A O 1
ATOM 561 N N . ASP A 1 70 ? 2.668 -5.590 -17.360 1.00 91.75 70 ASP A N 1
ATOM 562 C CA . ASP A 1 70 ? 3.871 -6.429 -17.311 1.00 91.75 70 ASP A CA 1
ATOM 563 C C . ASP A 1 70 ? 4.254 -6.884 -15.885 1.00 91.75 70 ASP A C 1
ATOM 565 O O . ASP A 1 70 ? 5.192 -7.662 -15.711 1.00 91.75 70 ASP A O 1
ATOM 569 N N . THR A 1 71 ? 3.546 -6.424 -14.843 1.00 90.50 71 THR A N 1
ATOM 570 C CA . THR A 1 71 ? 3.794 -6.843 -13.447 1.00 90.50 71 THR A CA 1
ATOM 571 C C . THR A 1 71 ? 3.001 -8.079 -13.029 1.00 90.50 71 THR A C 1
ATOM 573 O O . THR A 1 71 ? 1.984 -8.440 -13.616 1.00 90.50 71 THR A O 1
ATOM 576 N N . GLU A 1 72 ? 3.456 -8.734 -11.958 1.00 91.62 72 GLU A N 1
ATOM 577 C CA . GLU A 1 72 ? 2.777 -9.892 -11.378 1.00 91.62 72 GLU A CA 1
ATOM 578 C C . GLU A 1 72 ? 1.357 -9.560 -10.885 1.00 91.62 72 GLU A C 1
ATOM 580 O O . GLU A 1 72 ? 1.100 -8.481 -10.343 1.00 91.62 72 GLU A O 1
ATOM 585 N N . LEU A 1 73 ? 0.447 -10.542 -10.961 1.00 92.19 73 LEU A N 1
ATOM 586 C CA . LEU A 1 73 ? -0.948 -10.414 -10.503 1.00 92.19 73 LEU A CA 1
ATOM 587 C C . LEU A 1 73 ? -1.071 -9.902 -9.057 1.00 92.19 73 LEU A C 1
ATOM 589 O O . LEU A 1 73 ? -1.994 -9.152 -8.731 1.00 92.19 73 LEU A O 1
ATOM 593 N N . LEU A 1 74 ? -0.140 -10.281 -8.175 1.00 89.88 74 LEU A N 1
ATOM 594 C CA . LEU A 1 74 ? -0.109 -9.795 -6.793 1.00 89.88 74 LEU A CA 1
ATOM 595 C C . LEU A 1 74 ? 0.118 -8.280 -6.729 1.00 89.88 74 LEU A C 1
ATOM 597 O O . LEU A 1 74 ? -0.600 -7.585 -6.010 1.00 89.88 74 LEU A O 1
ATOM 601 N N . VAL A 1 75 ? 1.058 -7.754 -7.514 1.00 90.75 75 VAL A N 1
ATOM 602 C CA . VAL A 1 75 ? 1.338 -6.314 -7.583 1.00 90.75 75 VAL A CA 1
ATOM 603 C C . VAL A 1 75 ? 0.150 -5.583 -8.201 1.00 90.75 75 VAL A C 1
ATOM 605 O O . VAL A 1 75 ? -0.330 -4.613 -7.617 1.00 90.75 75 VAL A O 1
ATOM 608 N N . GLN A 1 76 ? -0.399 -6.094 -9.306 1.00 93.31 76 GLN A N 1
ATOM 609 C CA . GLN A 1 76 ? -1.578 -5.519 -9.961 1.00 93.31 76 GLN A CA 1
ATOM 610 C C . GLN A 1 76 ? -2.773 -5.409 -9.004 1.00 93.31 76 GLN A C 1
ATOM 612 O O . GLN A 1 76 ? -3.356 -4.335 -8.841 1.00 93.31 76 GLN A O 1
ATOM 617 N N . SER A 1 77 ? -3.115 -6.506 -8.322 1.00 93.50 77 SER A N 1
ATOM 618 C CA . SER A 1 77 ? -4.225 -6.535 -7.365 1.00 93.50 77 SER A CA 1
ATOM 619 C C . SER A 1 77 ? -3.991 -5.603 -6.173 1.00 93.50 77 SER A C 1
ATOM 621 O O . SER A 1 77 ? -4.918 -4.910 -5.753 1.00 93.50 77 SER A O 1
ATOM 623 N N . SER A 1 78 ? -2.752 -5.509 -5.678 1.00 92.19 78 SER A N 1
ATOM 624 C CA . SER A 1 78 ? -2.374 -4.590 -4.603 1.00 92.19 78 SER A CA 1
ATOM 625 C C . SER A 1 78 ? -2.517 -3.123 -5.02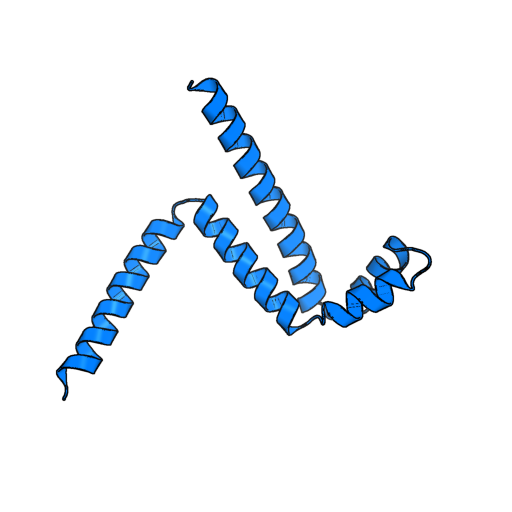3 1.00 92.19 78 SER A C 1
ATOM 627 O O . SER A 1 78 ? -3.075 -2.321 -4.272 1.00 92.19 78 SER A O 1
ATOM 629 N N . VAL A 1 79 ? -2.100 -2.762 -6.243 1.00 92.69 79 VAL A N 1
ATOM 630 C CA . VAL A 1 79 ? -2.265 -1.404 -6.791 1.00 92.69 79 VAL A CA 1
ATOM 631 C C . VAL A 1 79 ? -3.747 -1.039 -6.900 1.00 92.69 79 VAL A C 1
ATOM 633 O O . VAL A 1 79 ? -4.150 0.027 -6.432 1.00 92.69 79 VAL A O 1
ATOM 636 N N . VAL A 1 80 ? -4.579 -1.933 -7.443 1.00 94.12 80 VAL A N 1
ATOM 637 C CA . VAL A 1 80 ? -6.032 -1.712 -7.559 1.00 94.12 80 VAL A CA 1
ATOM 638 C C . VAL A 1 80 ? -6.677 -1.569 -6.180 1.00 94.12 80 VAL A C 1
ATOM 640 O O . VAL A 1 80 ? -7.446 -0.636 -5.947 1.00 94.12 80 VAL A O 1
ATOM 643 N N . LEU A 1 81 ? -6.337 -2.448 -5.237 1.00 93.62 81 LEU A N 1
ATOM 644 C CA . LEU A 1 81 ? -6.865 -2.400 -3.876 1.00 93.62 81 LEU A CA 1
ATOM 645 C C . LEU A 1 81 ? -6.448 -1.113 -3.150 1.00 93.62 81 LEU A C 1
ATOM 647 O O . LEU A 1 81 ? -7.252 -0.508 -2.437 1.00 93.62 81 LEU A O 1
ATOM 651 N N . THR A 1 82 ? -5.219 -0.651 -3.378 1.00 92.94 82 THR A N 1
ATOM 652 C CA . THR A 1 82 ? -4.715 0.625 -2.855 1.00 92.94 82 THR A CA 1
ATOM 653 C C . THR A 1 82 ? -5.501 1.801 -3.433 1.00 92.94 82 THR A C 1
ATOM 655 O O . THR A 1 82 ? -5.951 2.667 -2.687 1.00 92.94 82 THR A O 1
ATOM 658 N N . ALA A 1 83 ? -5.761 1.817 -4.742 1.00 92.31 83 ALA A N 1
ATOM 659 C CA . ALA A 1 83 ? -6.563 2.868 -5.368 1.00 92.31 83 ALA A CA 1
ATOM 660 C C . ALA A 1 83 ? -7.992 2.921 -4.797 1.00 92.31 83 ALA A C 1
ATOM 662 O O . ALA A 1 83 ? -8.488 3.991 -4.441 1.00 92.31 83 ALA A O 1
ATOM 663 N N . VAL A 1 84 ? -8.638 1.762 -4.640 1.00 93.19 84 VAL A N 1
ATOM 664 C CA . VAL A 1 84 ? -9.988 1.660 -4.065 1.00 93.19 84 VAL A CA 1
ATOM 665 C C . VAL A 1 84 ? -10.013 2.131 -2.608 1.00 93.19 84 VAL A C 1
ATOM 667 O O . VAL A 1 84 ? -10.887 2.909 -2.226 1.00 93.19 84 VAL A O 1
ATOM 670 N N . THR A 1 85 ? -9.049 1.710 -1.790 1.00 90.75 85 THR A N 1
ATOM 671 C CA . THR A 1 85 ? -8.971 2.120 -0.377 1.00 90.75 85 THR A CA 1
ATOM 672 C C . THR A 1 85 ? -8.709 3.617 -0.219 1.00 90.75 85 THR A C 1
ATOM 674 O O . THR A 1 85 ? -9.328 4.240 0.642 1.00 90.75 85 THR A O 1
ATOM 677 N N . ILE A 1 86 ? -7.897 4.230 -1.088 1.00 91.81 86 ILE A N 1
ATOM 678 C CA . ILE A 1 86 ? -7.714 5.691 -1.125 1.00 91.81 86 ILE A CA 1
ATOM 679 C C . ILE A 1 86 ? -9.039 6.405 -1.424 1.00 91.81 86 ILE A C 1
ATOM 681 O O . ILE A 1 86 ? -9.363 7.385 -0.755 1.00 91.81 86 ILE A O 1
ATOM 685 N N . LEU A 1 87 ? -9.838 5.919 -2.382 1.00 91.25 87 LEU A N 1
ATOM 686 C CA . LEU A 1 87 ? -11.141 6.521 -2.693 1.00 91.25 87 LEU A CA 1
ATOM 687 C C . LEU A 1 87 ? -12.094 6.486 -1.492 1.00 91.25 87 LEU A C 1
ATOM 689 O O . LEU A 1 87 ? -12.749 7.488 -1.195 1.00 91.25 87 LEU A O 1
ATOM 693 N N . PHE A 1 88 ? -12.153 5.360 -0.776 1.00 87.44 88 PHE A N 1
ATOM 694 C CA . PHE A 1 88 ? -12.947 5.253 0.451 1.00 87.44 88 PHE A CA 1
ATOM 695 C C . PHE A 1 88 ? -12.438 6.187 1.550 1.00 87.44 88 PHE A C 1
ATOM 697 O O . PHE A 1 88 ? -13.240 6.889 2.167 1.00 87.44 88 PHE A O 1
ATOM 704 N N . PHE A 1 89 ? -11.121 6.274 1.725 1.00 88.25 89 PHE A N 1
ATOM 705 C CA . PHE A 1 89 ? -10.503 7.163 2.702 1.00 88.25 89 PHE A CA 1
ATOM 706 C C . PHE A 1 89 ? -10.830 8.637 2.424 1.00 88.25 89 PHE A C 1
ATOM 708 O O . PHE A 1 89 ? -11.277 9.365 3.313 1.00 88.25 89 PHE A O 1
ATOM 715 N N . VAL A 1 90 ? -10.698 9.078 1.169 1.00 88.94 90 VAL A N 1
ATOM 716 C CA . VAL A 1 90 ? -11.049 10.445 0.746 1.00 88.94 90 VAL A CA 1
ATOM 717 C C . VAL A 1 90 ? -12.540 10.714 0.945 1.00 88.94 90 VAL A C 1
ATOM 719 O O . VAL A 1 90 ? -12.909 11.765 1.476 1.00 88.94 90 VAL A O 1
ATOM 722 N N . ARG A 1 91 ? -13.408 9.763 0.578 1.00 87.50 91 ARG A N 1
ATOM 723 C CA . ARG A 1 91 ? -14.856 9.867 0.807 1.00 87.50 91 ARG A CA 1
ATOM 724 C C . ARG A 1 91 ? -15.173 10.037 2.293 1.00 87.50 91 ARG A C 1
ATOM 726 O O . ARG A 1 91 ? -15.982 10.895 2.639 1.00 87.50 91 ARG A O 1
ATOM 733 N N . ASN A 1 92 ? -14.536 9.265 3.167 1.00 84.56 92 ASN A N 1
ATOM 734 C CA . ASN A 1 92 ? -14.760 9.345 4.607 1.00 84.56 92 ASN A CA 1
ATOM 735 C C . ASN A 1 92 ? -14.267 10.661 5.208 1.00 84.56 92 ASN A C 1
ATOM 737 O O . ASN A 1 92 ? -14.979 11.256 6.019 1.00 84.56 92 ASN A O 1
ATOM 741 N N . ILE A 1 93 ? -13.107 11.162 4.771 1.00 85.25 93 ILE A N 1
ATOM 742 C CA . ILE A 1 93 ? -12.631 12.499 5.150 1.00 85.25 93 ILE A CA 1
ATOM 743 C C . ILE A 1 93 ? -13.649 13.557 4.722 1.00 85.25 93 ILE A C 1
ATOM 745 O O . ILE A 1 93 ? -14.034 14.391 5.537 1.00 85.25 93 ILE A O 1
ATOM 749 N N . SER A 1 94 ? -14.109 13.508 3.471 1.00 85.94 94 SER A N 1
ATOM 750 C CA . SER A 1 94 ? -15.072 14.471 2.931 1.00 85.94 94 SER A CA 1
ATOM 751 C C . SER A 1 94 ? -16.405 14.449 3.685 1.00 85.94 94 SER A C 1
ATOM 753 O O . SER A 1 94 ? -16.937 15.499 4.038 1.00 85.94 94 SER A O 1
ATOM 755 N N . LEU A 1 95 ? -16.936 13.267 4.003 1.00 83.38 95 LEU A N 1
ATOM 756 C CA . LEU A 1 95 ? -18.158 13.154 4.800 1.00 83.38 95 LEU A CA 1
ATOM 757 C C . LEU A 1 95 ? -17.965 13.711 6.212 1.00 83.38 95 LEU A C 1
ATOM 759 O O . LEU A 1 95 ? -18.829 14.427 6.716 1.00 83.38 95 LEU A O 1
ATOM 763 N N . TYR A 1 96 ? -16.825 13.429 6.841 1.00 81.62 96 TYR A N 1
ATOM 764 C CA . TYR A 1 96 ? -16.518 13.939 8.172 1.00 81.62 96 TYR A CA 1
ATOM 765 C C . TYR A 1 96 ? -16.382 15.465 8.197 1.00 81.62 96 TYR A C 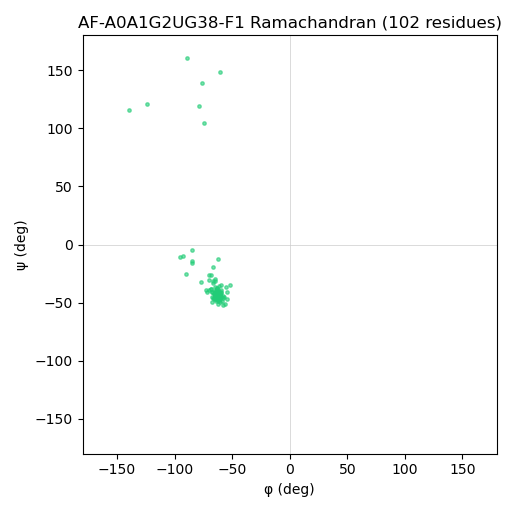1
ATOM 767 O O . TYR A 1 96 ? -16.909 16.108 9.106 1.00 81.62 96 TYR A O 1
ATOM 775 N N . THR A 1 97 ? -15.725 16.068 7.202 1.00 81.75 97 THR A N 1
ATOM 776 C CA . THR A 1 97 ? -15.598 17.531 7.120 1.00 81.75 97 THR A CA 1
ATOM 777 C C . THR A 1 97 ? -16.951 18.202 6.899 1.00 81.75 97 THR A C 1
ATOM 779 O O . THR A 1 97 ? -17.254 19.173 7.592 1.00 81.75 97 THR A O 1
ATOM 782 N N . VAL A 1 98 ? -17.795 17.653 6.021 1.00 84.06 98 VAL A N 1
ATOM 783 C CA . VAL A 1 98 ? -19.153 18.164 5.767 1.00 84.06 98 VAL A CA 1
ATOM 784 C C . VAL A 1 98 ? -20.038 18.055 7.011 1.00 84.06 98 VAL A C 1
ATOM 786 O O . VAL A 1 98 ? -20.727 19.012 7.360 1.00 84.06 98 VAL A O 1
ATOM 789 N N . LEU A 1 99 ? -20.019 16.919 7.715 1.00 78.50 99 LEU A N 1
ATOM 790 C CA . LEU A 1 99 ? -20.799 16.738 8.945 1.00 78.50 99 LEU A CA 1
ATOM 791 C C . LEU A 1 99 ? -20.327 17.674 10.061 1.00 78.50 99 LEU A C 1
ATOM 793 O O . LEU A 1 99 ? -21.152 18.265 10.753 1.00 78.50 99 LEU A O 1
ATOM 797 N N . ARG A 1 100 ? -19.011 17.867 10.202 1.00 78.06 100 ARG A N 1
ATOM 798 C CA . ARG A 1 100 ? -18.434 18.802 11.176 1.00 78.06 100 ARG A CA 1
ATOM 799 C C . ARG A 1 100 ? -18.837 20.251 10.899 1.00 78.06 100 ARG A C 1
ATOM 801 O O . ARG A 1 100 ? -19.089 20.983 11.845 1.00 78.06 100 ARG A O 1
ATOM 808 N N . GLN A 1 101 ? -18.925 20.657 9.632 1.00 75.88 101 GLN A N 1
ATOM 809 C CA . GLN A 1 101 ? -19.394 21.994 9.252 1.00 75.88 101 GLN A CA 1
ATOM 810 C C . GLN A 1 101 ? -20.884 22.225 9.530 1.00 75.88 101 GLN A C 1
ATOM 812 O O . GLN A 1 101 ? -21.274 23.367 9.709 1.00 75.88 101 GLN A O 1
ATOM 817 N N . ARG A 1 102 ? -21.715 21.174 9.561 1.00 71.31 102 ARG A N 1
ATOM 818 C CA . ARG A 1 102 ? -23.153 21.290 9.876 1.00 71.31 102 ARG A CA 1
ATOM 819 C C . ARG A 1 102 ? -23.472 21.283 11.373 1.00 71.31 102 ARG A C 1
ATOM 821 O O . ARG A 1 102 ? -24.600 21.592 11.739 1.00 71.31 102 ARG A O 1
ATOM 828 N N . LEU A 1 103 ? -22.527 20.853 12.208 1.00 69.19 103 LEU A N 1
ATOM 829 C CA . LEU A 1 103 ? -22.672 20.767 13.667 1.00 69.19 103 LEU A CA 1
ATOM 830 C C . LEU A 1 103 ? -22.116 21.998 14.406 1.00 69.19 103 LEU A C 1
ATOM 832 O O . LEU A 1 103 ? -22.362 22.126 15.604 1.00 69.19 103 LEU A O 1
ATOM 836 N N . ASN A 1 104 ? -21.384 22.866 13.702 1.00 52.47 104 ASN A N 1
ATOM 837 C CA . ASN A 1 104 ? -20.922 24.177 14.167 1.00 52.47 104 ASN A CA 1
ATOM 838 C C . ASN A 1 104 ? -21.809 25.283 13.593 1.00 52.47 104 ASN A C 1
ATOM 840 O O . ASN A 1 104 ? -21.948 26.312 14.286 1.00 52.47 104 ASN A O 1
#

Solvent-accessible surface area (backbone atoms only — not comparable to full-atom values): 5909 Å² total; per-residue (Å²): 133,72,63,63,62,54,53,50,54,54,50,51,54,54,49,50,53,54,49,59,60,51,46,71,39,65,68,51,37,50,52,49,51,52,51,54,48,50,54,54,47,57,73,78,42,62,62,70,60,51,50,56,55,47,72,72,40,99,42,60,66,61,50,50,51,52,57,48,72,75,46,57,69,68,57,46,52,49,54,51,50,47,54,52,51,50,53,52,50,53,50,50,52,50,52,50,54,54,53,53,64,74,76,109

pLDDT: mean 84.62, std 9.22, range [49.0, 94.12]

Radius of gyration: 20.24 Å; Cα contacts (8 Å, |Δi|>4): 31; chains: 1; bounding box: 38×39×59 Å

Mean predicted aligned error: 8.68 Å